Protein AF-A0A2M9JVH2-F1 (afdb_monomer_lite)

Foldseek 3Di:
DDDDPPPPPVDPPPVDDFDPQLVVQVVVCVVCVVVVNLPRQGDADDDPSVSSSVVSNVVSVVSVVVVVVVVVVVVVVCVVVVVVPPPDPDDPDPPDD

Sequence (97 aa):
MGHHEREQCYTCSGSGRIEATELRALLAAMTSARDGDFTQAPETGEGLAAELGAMFDQITDRSRHCNAELTRVRREIARHEGVRRADGPPVRRRTRN

Structure (mmCIF, N/CA/C/O backbone):
data_AF-A0A2M9JVH2-F1
#
_entry.id   AF-A0A2M9JVH2-F1
#
loop_
_atom_site.group_PDB
_atom_site.id
_atom_site.type_symbol
_atom_site.label_atom_id
_atom_site.label_alt_id
_atom_site.label_comp_id
_atom_site.label_asym_id
_atom_site.label_entity_id
_atom_site.label_seq_id
_atom_site.pdbx_PDB_ins_code
_atom_site.Cartn_x
_atom_site.Cartn_y
_atom_site.Cartn_z
_atom_site.occupancy
_atom_site.B_iso_or_equiv
_atom_site.auth_seq_id
_atom_site.auth_comp_id
_atom_site.auth_asym_id
_atom_site.auth_atom_id
_atom_site.pdbx_PDB_model_num
ATOM 1 N N . MET A 1 1 ? 32.415 8.767 22.810 1.00 44.19 1 MET A N 1
ATOM 2 C CA . MET A 1 1 ? 31.698 8.834 21.521 1.00 44.19 1 MET A CA 1
ATOM 3 C C . MET A 1 1 ? 30.401 8.069 21.699 1.00 44.19 1 MET A C 1
ATOM 5 O O . MET A 1 1 ? 30.367 6.868 21.481 1.00 44.19 1 MET A O 1
ATOM 9 N N . GLY A 1 2 ? 29.410 8.750 22.272 1.00 50.44 2 GLY A N 1
ATOM 10 C CA . GLY A 1 2 ? 28.058 8.230 22.461 1.00 50.44 2 GLY A CA 1
ATOM 11 C C . GLY A 1 2 ? 27.156 8.642 21.301 1.00 50.44 2 GLY A C 1
ATOM 12 O O . GLY A 1 2 ? 27.584 9.399 20.432 1.00 50.44 2 GLY A O 1
ATOM 13 N N . HIS A 1 3 ? 25.911 8.173 21.359 1.00 47.28 3 HIS A N 1
ATOM 14 C CA . HIS A 1 3 ? 24.815 8.361 20.404 1.00 47.28 3 HIS A CA 1
ATOM 15 C C . HIS A 1 3 ? 24.814 7.373 19.238 1.00 47.28 3 HIS A C 1
ATOM 17 O O . HIS A 1 3 ? 25.252 7.703 18.142 1.00 47.28 3 HIS A O 1
ATOM 23 N N . HIS A 1 4 ? 24.245 6.187 19.468 1.00 42.12 4 HIS A N 1
ATOM 24 C CA . HIS A 1 4 ? 23.238 5.605 18.569 1.00 42.12 4 HIS A CA 1
ATOM 25 C C . HIS A 1 4 ? 22.429 4.517 19.307 1.00 42.12 4 HIS A C 1
ATOM 27 O O . HIS A 1 4 ? 22.229 3.410 18.815 1.00 42.12 4 HIS A O 1
ATOM 33 N N . GLU A 1 5 ? 21.940 4.845 20.507 1.00 45.56 5 GLU A N 1
ATOM 34 C CA . GLU A 1 5 ? 20.774 4.172 21.084 1.00 45.56 5 GLU A CA 1
ATOM 35 C C . GLU A 1 5 ? 19.570 4.500 20.196 1.00 45.56 5 GLU A C 1
ATOM 37 O O . GLU A 1 5 ? 18.965 5.564 20.298 1.00 45.56 5 GLU A O 1
ATOM 42 N N . ARG A 1 6 ? 19.256 3.605 19.257 1.00 50.94 6 ARG A N 1
ATOM 43 C CA . ARG A 1 6 ? 17.922 3.544 18.660 1.00 50.94 6 ARG A CA 1
ATOM 44 C C . ARG A 1 6 ? 17.145 2.457 19.377 1.00 50.94 6 ARG A C 1
ATOM 46 O O . ARG A 1 6 ? 16.929 1.378 18.832 1.00 50.94 6 ARG A O 1
ATOM 53 N N . GLU A 1 7 ? 16.713 2.761 20.591 1.00 45.19 7 GLU A N 1
ATOM 54 C CA . GLU A 1 7 ? 15.523 2.123 21.137 1.00 45.19 7 GLU A CA 1
ATOM 55 C C . GLU A 1 7 ? 14.335 2.600 20.297 1.00 45.19 7 GLU A C 1
ATOM 57 O O . GLU A 1 7 ? 13.724 3.637 20.543 1.00 45.19 7 GLU A O 1
ATOM 62 N N . GLN A 1 8 ? 14.041 1.863 19.228 1.00 48.19 8 GLN A N 1
ATOM 63 C CA . GLN A 1 8 ? 12.753 1.964 18.558 1.00 48.19 8 GLN A CA 1
ATOM 64 C C . GLN A 1 8 ? 11.735 1.297 19.474 1.00 48.19 8 GLN A C 1
ATOM 66 O O . GLN A 1 8 ? 11.473 0.099 19.385 1.00 48.19 8 GLN A O 1
ATOM 71 N N . CYS A 1 9 ? 11.199 2.087 20.398 1.00 35.69 9 CYS A N 1
ATOM 72 C CA . CYS A 1 9 ? 10.020 1.726 21.161 1.00 35.69 9 CYS A CA 1
ATOM 73 C C . CYS A 1 9 ? 8.836 1.706 20.179 1.00 35.69 9 CYS A C 1
ATOM 75 O O . CYS A 1 9 ? 8.182 2.722 19.968 1.00 35.69 9 CYS A O 1
ATOM 77 N N . TYR A 1 10 ? 8.625 0.575 19.493 1.00 55.03 10 TYR A N 1
ATOM 78 C CA . TYR A 1 10 ? 7.576 0.447 18.470 1.00 55.03 10 TYR A CA 1
ATOM 79 C C . TYR A 1 10 ? 6.173 0.275 19.070 1.00 55.03 10 TYR A C 1
ATOM 81 O O . TYR A 1 10 ? 5.194 0.270 18.341 1.00 55.03 10 TYR A O 1
ATOM 89 N N . THR A 1 11 ? 6.039 0.163 20.392 1.00 54.97 11 THR A N 1
ATOM 90 C CA . THR A 1 11 ? 4.729 -0.015 21.026 1.00 54.97 11 THR A CA 1
ATOM 91 C C . THR A 1 11 ? 4.562 0.945 22.187 1.00 54.97 11 THR A C 1
ATOM 93 O O . THR A 1 11 ? 4.650 0.575 23.360 1.00 54.97 11 THR A O 1
ATOM 96 N N . CYS A 1 12 ? 4.258 2.194 21.850 1.00 48.41 12 CYS A N 1
ATOM 97 C CA . CYS A 1 12 ? 3.416 3.027 22.693 1.00 48.41 12 CYS A CA 1
ATOM 98 C C . CYS A 1 12 ? 2.033 2.354 22.720 1.00 48.41 12 CYS A C 1
ATOM 100 O O . CYS A 1 12 ? 1.169 2.632 21.895 1.00 48.41 12 CYS A O 1
ATOM 102 N N . SER A 1 13 ? 1.849 1.382 23.619 1.00 59.75 13 SER A N 1
ATOM 103 C CA . SER A 1 13 ? 0.593 0.648 23.786 1.00 59.75 13 SER A CA 1
ATOM 104 C C . SER A 1 13 ? -0.466 1.566 24.403 1.00 59.75 13 SER A C 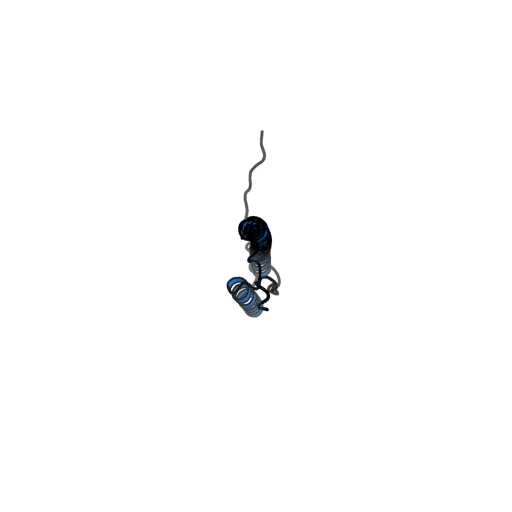1
ATOM 106 O O . SER A 1 13 ? -0.860 1.400 25.558 1.00 59.75 13 SER A O 1
ATOM 108 N N . GLY A 1 14 ? -0.934 2.546 23.631 1.00 55.12 14 GLY A N 1
ATOM 109 C CA . GLY A 1 14 ? -2.221 3.173 23.861 1.00 55.12 14 GLY A CA 1
ATOM 110 C C . GLY A 1 14 ? -3.266 2.078 23.719 1.00 55.12 14 GLY A C 1
ATOM 111 O O . GLY A 1 14 ? -3.358 1.440 22.672 1.00 55.12 14 GLY A O 1
ATOM 112 N N . SER A 1 15 ? -4.026 1.813 24.779 1.00 62.06 15 SER A N 1
ATOM 113 C CA . SER A 1 15 ? -5.184 0.920 24.749 1.00 62.06 15 SER A CA 1
ATOM 114 C C . SER A 1 15 ? -6.298 1.565 23.909 1.00 62.06 15 SER A C 1
ATOM 116 O O . SER A 1 15 ? -7.330 1.981 24.430 1.00 62.06 15 SER A O 1
ATOM 118 N N . GLY A 1 16 ? -6.045 1.747 22.616 1.00 64.19 16 GLY A N 1
ATOM 119 C CA . GLY A 1 16 ? -6.963 2.312 21.647 1.00 64.19 16 GLY A CA 1
ATOM 120 C C . GLY A 1 16 ? -7.775 1.180 21.053 1.00 64.19 16 GLY A C 1
ATOM 121 O O . GLY A 1 16 ? -7.227 0.270 20.433 1.00 64.19 16 GLY A O 1
ATOM 122 N N . ARG A 1 17 ? -9.086 1.201 21.280 1.00 74.94 17 ARG A N 1
ATOM 123 C CA . ARG A 1 17 ? -10.005 0.335 20.545 1.00 74.94 17 ARG A CA 1
ATOM 124 C C . ARG A 1 17 ? -9.786 0.603 19.059 1.00 74.94 17 ARG A C 1
ATOM 126 O O . ARG A 1 17 ? -9.909 1.744 18.637 1.00 74.94 17 ARG A O 1
ATOM 133 N N . ILE A 1 18 ? -9.435 -0.431 18.302 1.00 85.19 18 ILE A N 1
ATOM 134 C CA . ILE A 1 18 ? -9.355 -0.323 16.849 1.00 85.19 18 ILE A CA 1
ATOM 135 C C . ILE A 1 18 ? -10.768 -0.500 16.316 1.00 85.19 18 ILE A C 1
ATOM 137 O O . ILE A 1 18 ? -11.407 -1.527 16.577 1.00 85.19 18 ILE A O 1
ATOM 141 N N . GLU A 1 19 ? -11.256 0.485 15.575 1.00 89.56 19 GLU A N 1
ATOM 142 C CA . GLU A 1 19 ? -12.599 0.412 15.024 1.00 89.56 19 GLU A CA 1
ATOM 143 C C . GLU A 1 19 ? -12.606 -0.479 13.776 1.00 89.56 19 GLU A C 1
ATOM 145 O O . GLU A 1 19 ? -11.715 -0.447 12.923 1.00 89.56 19 GLU A O 1
ATOM 150 N N . ALA A 1 20 ? -13.640 -1.314 13.644 1.00 92.62 20 ALA A N 1
ATOM 151 C CA . ALA A 1 20 ? -13.726 -2.266 12.536 1.00 92.62 20 ALA A CA 1
ATOM 152 C C . ALA A 1 20 ? -13.746 -1.570 11.161 1.00 92.62 20 ALA A C 1
ATOM 154 O O . ALA A 1 20 ? -13.356 -2.168 10.158 1.00 92.62 20 ALA A O 1
ATOM 155 N N . THR A 1 21 ? -14.206 -0.320 11.105 1.00 94.56 21 THR A N 1
ATOM 156 C CA . THR A 1 21 ? -14.166 0.541 9.919 1.00 94.56 21 THR A CA 1
ATOM 157 C C . THR A 1 21 ? -12.740 0.884 9.493 1.00 94.56 21 THR A C 1
ATOM 159 O O . THR A 1 21 ? -12.442 0.775 8.307 1.00 94.56 21 THR A O 1
ATOM 162 N N . GLU A 1 22 ? -11.843 1.188 10.432 1.00 92.94 22 GLU A N 1
ATOM 163 C CA . GLU A 1 22 ? -10.433 1.508 10.151 1.00 92.94 22 GLU A CA 1
ATOM 164 C C . GLU A 1 22 ? -9.701 0.289 9.580 1.00 92.94 22 GLU A C 1
ATOM 166 O O . GLU A 1 22 ? -8.994 0.379 8.577 1.00 92.94 22 GLU A O 1
ATOM 171 N N . LEU A 1 23 ? -9.941 -0.894 10.156 1.00 93.50 23 LEU A N 1
ATOM 172 C CA . LEU A 1 23 ? -9.369 -2.144 9.644 1.00 93.50 23 LEU A CA 1
ATOM 173 C C . LEU A 1 23 ? -9.895 -2.498 8.252 1.00 93.50 23 LEU A C 1
ATOM 175 O O . LEU A 1 23 ? -9.150 -3.022 7.425 1.00 93.50 23 LEU A O 1
ATOM 179 N N . ARG A 1 24 ? -11.172 -2.214 7.967 1.00 95.56 24 ARG A N 1
ATOM 180 C CA . ARG A 1 24 ? -11.742 -2.411 6.626 1.00 95.56 24 ARG A CA 1
ATOM 181 C C . ARG A 1 24 ? -11.137 -1.443 5.612 1.00 95.56 24 ARG A C 1
ATOM 183 O O . ARG A 1 24 ? -10.836 -1.878 4.503 1.00 95.56 24 ARG A O 1
ATOM 190 N N . ALA A 1 25 ? -10.928 -0.181 5.988 1.00 94.81 25 ALA A N 1
ATOM 191 C CA . ALA A 1 25 ? -10.253 0.800 5.142 1.00 94.81 25 ALA A CA 1
ATOM 192 C C . ALA A 1 25 ? -8.807 0.370 4.841 1.00 94.81 25 ALA A C 1
ATOM 194 O O . ALA A 1 25 ? -8.403 0.330 3.678 1.00 94.81 25 ALA A O 1
ATOM 195 N N . LEU A 1 26 ? -8.065 -0.070 5.864 1.00 95.44 26 LEU A N 1
ATOM 196 C CA . LEU A 1 26 ? -6.720 -0.626 5.701 1.00 95.44 26 LEU A CA 1
ATOM 197 C C . LEU A 1 26 ? -6.705 -1.863 4.800 1.00 95.44 26 LEU A C 1
ATOM 199 O O . LEU A 1 26 ? -5.863 -1.966 3.911 1.00 95.44 26 LEU A O 1
ATOM 203 N N . LEU A 1 27 ? -7.660 -2.781 4.958 1.00 96.69 27 LEU A N 1
ATOM 204 C CA . LEU A 1 27 ? -7.766 -3.956 4.094 1.00 96.69 27 LEU A CA 1
ATOM 205 C C . LEU A 1 27 ? -8.029 -3.583 2.627 1.00 96.69 27 LEU A C 1
ATOM 207 O O . LEU A 1 27 ? -7.437 -4.189 1.731 1.00 96.69 27 LEU A O 1
ATOM 211 N N . ALA A 1 28 ? -8.886 -2.595 2.366 1.00 96.75 28 ALA A N 1
ATOM 212 C CA . ALA A 1 28 ? -9.156 -2.114 1.012 1.00 96.75 28 ALA A CA 1
ATOM 213 C C . ALA A 1 28 ? -7.905 -1.485 0.372 1.00 96.75 28 ALA A C 1
ATOM 215 O O . ALA A 1 28 ? -7.565 -1.808 -0.771 1.00 96.75 28 ALA A O 1
ATOM 216 N N . ALA A 1 29 ? -7.170 -0.665 1.130 1.00 97.06 29 ALA A N 1
ATOM 217 C CA . ALA A 1 29 ? -5.913 -0.077 0.675 1.00 97.06 29 ALA A CA 1
ATOM 218 C C . ALA A 1 29 ? -4.845 -1.153 0.405 1.00 97.06 29 ALA A C 1
ATOM 220 O O . ALA A 1 29 ? -4.228 -1.156 -0.659 1.00 97.06 29 ALA A O 1
ATOM 221 N N . MET A 1 30 ? -4.690 -2.139 1.298 1.00 97.00 30 MET A N 1
ATOM 222 C CA . MET A 1 30 ? -3.767 -3.267 1.102 1.00 97.00 30 MET A CA 1
ATOM 223 C C . MET A 1 30 ? -4.133 -4.135 -0.106 1.00 97.00 30 MET A C 1
ATOM 225 O O . MET A 1 30 ? -3.248 -4.609 -0.816 1.00 97.00 30 MET A O 1
ATOM 229 N N . THR A 1 31 ? -5.427 -4.334 -0.358 1.00 97.69 31 THR A N 1
ATOM 230 C CA . THR A 1 31 ? -5.916 -5.065 -1.536 1.00 97.69 31 THR A CA 1
ATOM 231 C C . THR A 1 31 ? -5.540 -4.32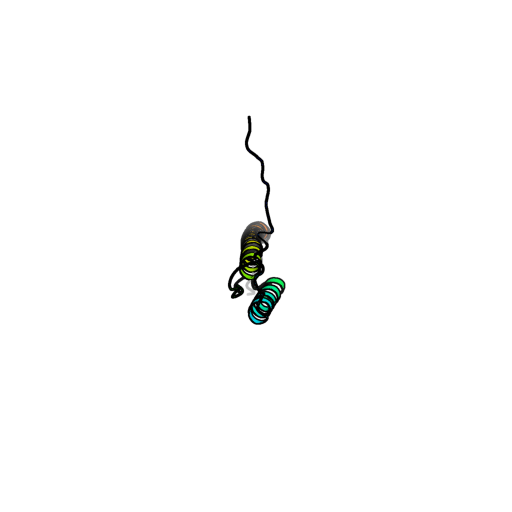3 -2.818 1.00 97.69 31 THR A C 1
ATOM 233 O O . THR A 1 31 ? -4.984 -4.930 -3.727 1.00 97.69 31 THR A O 1
ATOM 236 N N . SER A 1 32 ? -5.752 -3.006 -2.850 1.00 97.06 32 SER A N 1
ATOM 237 C CA . SER A 1 32 ? -5.392 -2.157 -3.994 1.00 97.06 32 SER A CA 1
ATOM 238 C C . SER A 1 32 ? -3.879 -2.155 -4.237 1.00 97.06 32 SER A C 1
ATOM 240 O O . SER A 1 32 ? -3.431 -2.409 -5.354 1.00 97.06 32 SER A O 1
ATOM 242 N N . ALA A 1 33 ? -3.081 -1.984 -3.176 1.00 95.94 33 ALA A N 1
ATOM 243 C CA . ALA A 1 33 ? -1.621 -1.996 -3.259 1.00 95.94 33 ALA A CA 1
ATOM 244 C C . ALA A 1 33 ? -1.067 -3.349 -3.732 1.00 95.94 33 ALA A C 1
ATOM 246 O O . ALA A 1 33 ? -0.126 -3.384 -4.526 1.00 95.94 33 ALA A O 1
ATOM 247 N N . ARG A 1 34 ? -1.663 -4.470 -3.300 1.00 94.81 34 ARG A N 1
ATOM 248 C CA . ARG A 1 34 ? -1.329 -5.810 -3.814 1.00 94.81 34 ARG A CA 1
ATOM 249 C C . ARG A 1 34 ? -1.571 -5.906 -5.319 1.00 94.81 34 ARG A C 1
ATOM 251 O O . ARG A 1 34 ? -0.761 -6.499 -6.026 1.00 94.81 34 ARG A O 1
ATOM 258 N N . ASP A 1 35 ? -2.661 -5.317 -5.792 1.00 96.12 35 ASP A N 1
ATOM 259 C CA . ASP A 1 35 ? -3.040 -5.325 -7.204 1.00 96.12 35 ASP A CA 1
ATOM 260 C C . ASP A 1 35 ? -2.249 -4.275 -8.023 1.00 96.12 35 ASP A C 1
ATOM 262 O O . ASP A 1 35 ? -2.423 -4.153 -9.236 1.00 96.12 35 ASP A O 1
ATOM 266 N N . GLY A 1 36 ? -1.317 -3.559 -7.380 1.00 94.31 36 GLY A N 1
ATOM 267 C CA . GLY A 1 36 ? -0.419 -2.585 -7.999 1.00 94.31 36 GLY A CA 1
ATOM 268 C C . GLY A 1 36 ? -0.971 -1.160 -8.048 1.00 94.31 36 GLY A C 1
ATOM 269 O O . GLY A 1 36 ? -0.291 -0.268 -8.562 1.00 94.31 36 GLY A O 1
ATOM 270 N N . ASP A 1 37 ? -2.168 -0.927 -7.507 1.00 94.44 37 ASP A N 1
ATOM 271 C CA . ASP A 1 37 ? -2.703 0.414 -7.307 1.00 94.44 37 ASP A CA 1
ATOM 272 C C . ASP A 1 37 ? -2.267 0.961 -5.949 1.00 94.44 37 ASP A C 1
ATOM 274 O O . ASP A 1 37 ? -2.854 0.710 -4.897 1.00 94.44 37 ASP A O 1
ATOM 278 N N . PHE A 1 38 ? -1.209 1.755 -6.001 1.00 95.00 38 PHE A N 1
ATOM 279 C CA . PHE A 1 38 ? -0.636 2.405 -4.838 1.00 95.00 38 PHE A CA 1
ATOM 280 C C . PHE A 1 38 ? -1.277 3.756 -4.542 1.00 95.00 38 PHE A C 1
ATOM 282 O O . PHE A 1 38 ? -0.726 4.464 -3.718 1.00 95.00 38 PHE A O 1
ATOM 289 N N . THR A 1 39 ? -2.339 4.194 -5.225 1.00 92.06 39 THR A N 1
ATOM 290 C CA . THR A 1 39 ? -2.912 5.544 -5.034 1.00 92.06 39 THR A CA 1
ATOM 291 C C . THR A 1 39 ? -3.834 5.649 -3.821 1.00 92.06 39 THR A C 1
ATOM 293 O O . THR A 1 39 ? -4.021 6.744 -3.295 1.00 92.06 39 THR A O 1
ATOM 296 N N . GLN A 1 40 ? -4.362 4.516 -3.357 1.00 89.81 40 GLN A N 1
ATOM 297 C CA . GLN A 1 40 ? -5.238 4.427 -2.192 1.00 89.81 40 GLN A CA 1
ATOM 298 C C . GLN A 1 40 ? -4.455 4.593 -0.885 1.00 89.81 40 GLN A C 1
ATOM 300 O O . GLN A 1 40 ? -3.410 3.969 -0.702 1.00 89.81 40 GLN A O 1
ATOM 305 N N . ALA A 1 41 ? -5.004 5.388 0.032 1.00 88.69 41 ALA A N 1
ATOM 306 C CA . ALA A 1 41 ? -4.542 5.507 1.410 1.00 88.69 41 ALA A CA 1
ATOM 307 C C . ALA A 1 41 ? -5.704 5.149 2.350 1.00 88.69 41 ALA A C 1
ATOM 309 O O . ALA A 1 41 ? -6.842 5.546 2.080 1.00 88.69 41 ALA A O 1
ATOM 310 N N . PRO A 1 42 ? -5.463 4.373 3.415 1.00 90.88 42 PRO A N 1
ATOM 311 C CA . PRO A 1 42 ? -6.511 4.007 4.348 1.00 90.88 42 PRO A CA 1
ATOM 312 C C . PRO A 1 42 ? -6.874 5.188 5.246 1.00 90.88 42 PRO A C 1
ATOM 314 O O . PRO A 1 42 ? -6.004 5.853 5.801 1.00 90.88 42 PRO A O 1
ATOM 317 N N . GLU A 1 43 ? -8.169 5.421 5.439 1.00 88.50 43 GLU A N 1
ATOM 318 C CA . GLU A 1 43 ? -8.636 6.330 6.484 1.00 88.50 43 GLU A CA 1
ATOM 319 C C . GLU A 1 43 ? -8.485 5.634 7.842 1.00 88.50 43 GLU A C 1
ATOM 321 O O . G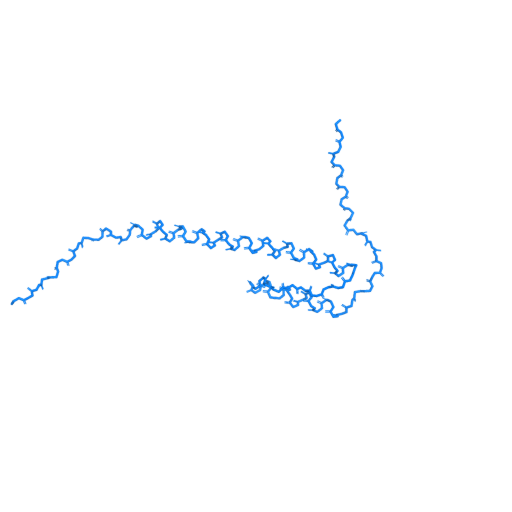LU A 1 43 ? -9.260 4.745 8.201 1.00 88.50 43 GLU A O 1
ATOM 326 N N . THR A 1 44 ? -7.440 6.004 8.578 1.00 85.19 44 THR A N 1
ATOM 327 C CA . THR A 1 44 ? -7.153 5.503 9.927 1.00 85.19 44 THR A CA 1
ATOM 328 C C . THR A 1 44 ? -7.347 6.621 10.946 1.00 85.19 44 THR A C 1
ATOM 330 O O . THR A 1 44 ? -6.918 7.744 10.685 1.00 85.19 44 THR A O 1
ATOM 333 N N . GLY A 1 45 ? -7.980 6.329 12.087 1.00 82.19 45 GLY A N 1
ATOM 334 C CA . GLY A 1 45 ? -8.170 7.277 13.184 1.00 82.19 45 GLY A CA 1
ATOM 335 C C . GLY A 1 45 ? -6.903 7.466 14.012 1.00 82.19 45 GLY A C 1
ATOM 336 O O . GLY A 1 45 ? -5.878 7.875 13.486 1.00 82.19 45 GLY A O 1
ATOM 337 N N . GLU A 1 46 ? -6.959 7.200 15.314 1.00 84.19 46 GLU A N 1
ATOM 338 C CA . GLU A 1 46 ? -5.839 7.423 16.239 1.00 84.19 46 GLU A CA 1
ATOM 339 C C . GLU A 1 46 ? -5.217 6.106 16.739 1.00 84.19 46 GLU A C 1
ATOM 341 O O . GLU A 1 46 ? -5.715 5.005 16.498 1.00 84.19 46 GLU A O 1
ATOM 346 N N . GLY A 1 47 ? -4.100 6.213 17.463 1.00 86.75 47 GLY A N 1
ATOM 347 C CA . GLY A 1 47 ? -3.438 5.074 18.098 1.00 86.75 47 GLY A CA 1
ATOM 348 C C . GLY A 1 47 ? -2.886 4.063 17.092 1.00 86.75 47 GLY A C 1
ATOM 349 O O . GLY A 1 47 ? -2.332 4.431 16.058 1.00 86.75 47 GLY A O 1
ATOM 350 N N . LEU A 1 48 ? -3.047 2.770 17.385 1.00 88.50 48 LEU A N 1
ATOM 351 C CA . LEU A 1 48 ? -2.452 1.702 16.578 1.00 88.50 48 LEU A CA 1
ATOM 352 C C . LEU A 1 48 ? -2.956 1.697 15.123 1.00 88.50 48 LEU A C 1
ATOM 354 O O . LEU A 1 48 ? -2.209 1.322 14.223 1.00 88.50 48 LEU A O 1
ATOM 358 N N . ALA A 1 49 ? -4.191 2.144 14.865 1.00 88.44 49 ALA A N 1
ATOM 359 C CA . ALA A 1 49 ? -4.699 2.276 13.501 1.00 88.44 49 ALA A CA 1
ATOM 360 C C . ALA A 1 49 ? -3.899 3.317 12.700 1.00 88.44 49 ALA A C 1
ATOM 362 O O . ALA A 1 49 ? -3.487 3.021 11.579 1.00 88.44 49 ALA A O 1
ATOM 363 N N . ALA A 1 50 ? -3.619 4.488 13.286 1.00 89.12 50 ALA A N 1
ATOM 364 C CA . ALA A 1 50 ? -2.767 5.512 12.672 1.00 89.12 50 ALA A CA 1
ATOM 365 C C . ALA A 1 50 ? -1.344 5.009 12.429 1.00 89.12 50 ALA A C 1
ATOM 367 O O . ALA A 1 50 ? -0.775 5.256 11.369 1.00 89.12 50 ALA A O 1
ATOM 368 N N . GLU A 1 51 ? -0.766 4.289 13.394 1.00 90.25 51 GLU A N 1
ATOM 369 C CA . GLU A 1 51 ? 0.582 3.728 13.257 1.00 90.25 51 GLU A CA 1
ATOM 370 C C . GLU A 1 51 ? 0.657 2.719 12.102 1.00 90.25 51 GLU A C 1
ATOM 372 O O . GLU A 1 51 ? 1.585 2.763 11.289 1.00 90.25 51 GLU A O 1
ATOM 377 N N . LEU A 1 52 ? -0.351 1.849 11.978 1.00 91.38 52 LEU A N 1
ATOM 378 C CA . LEU A 1 52 ? -0.466 0.914 10.858 1.00 91.38 52 LEU A CA 1
ATOM 379 C C . LEU A 1 52 ? -0.659 1.643 9.521 1.00 91.38 52 LEU A C 1
ATOM 381 O O . LEU A 1 52 ? -0.008 1.277 8.542 1.00 91.38 52 LEU A O 1
ATOM 385 N N . GLY A 1 53 ? -1.505 2.677 9.482 1.00 93.00 53 GLY A N 1
ATOM 386 C CA . 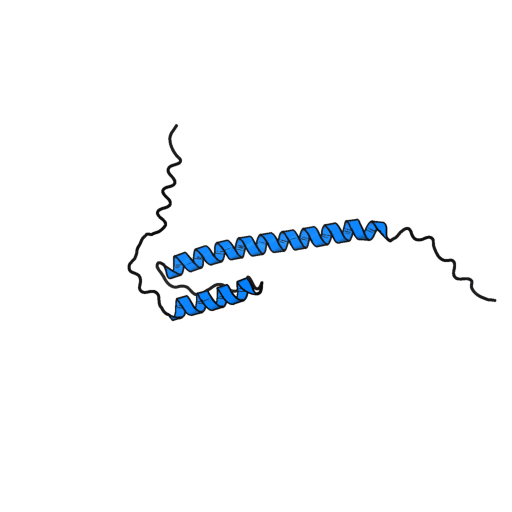GLY A 1 53 ? -1.699 3.525 8.302 1.00 93.00 53 GLY A CA 1
ATOM 387 C C . GLY A 1 53 ? -0.399 4.197 7.858 1.00 93.00 53 GLY A C 1
ATOM 388 O O . GLY A 1 53 ? 0.006 4.072 6.705 1.00 93.00 53 GLY A O 1
ATOM 389 N N . ALA A 1 54 ? 0.336 4.799 8.793 1.00 92.81 54 ALA A N 1
ATOM 390 C CA . ALA A 1 54 ? 1.612 5.451 8.514 1.00 92.81 54 ALA A CA 1
ATOM 391 C C . ALA A 1 54 ? 2.682 4.470 8.001 1.00 92.81 54 ALA A C 1
ATOM 393 O O . ALA A 1 54 ? 3.464 4.806 7.107 1.00 92.81 54 ALA A O 1
ATOM 394 N N . MET A 1 55 ? 2.737 3.250 8.543 1.00 95.56 55 MET A N 1
ATOM 395 C CA . MET A 1 55 ? 3.635 2.205 8.037 1.00 95.56 55 MET A CA 1
ATOM 396 C C . MET A 1 55 ? 3.227 1.725 6.641 1.00 95.56 55 MET A C 1
ATOM 398 O O . MET A 1 55 ? 4.089 1.505 5.787 1.00 95.56 55 MET A O 1
ATOM 402 N N . PHE A 1 56 ? 1.925 1.588 6.384 1.00 95.19 56 PHE A N 1
ATOM 403 C CA . PHE A 1 56 ? 1.409 1.260 5.059 1.00 95.19 56 PHE A CA 1
ATOM 404 C C . PHE A 1 56 ? 1.783 2.330 4.023 1.00 95.19 56 PHE A C 1
ATOM 406 O O . PHE A 1 56 ? 2.259 1.989 2.936 1.00 95.19 56 PHE A O 1
ATOM 413 N N . ASP A 1 57 ? 1.655 3.611 4.367 1.00 93.69 57 ASP A N 1
ATOM 414 C CA . ASP A 1 57 ? 2.026 4.716 3.482 1.00 93.69 57 ASP A CA 1
ATOM 415 C C . ASP A 1 57 ? 3.520 4.691 3.138 1.00 93.69 57 ASP A C 1
ATOM 417 O O . ASP A 1 57 ? 3.887 4.839 1.972 1.00 93.69 57 ASP A O 1
ATOM 421 N N . GLN A 1 58 ? 4.393 4.401 4.110 1.00 95.12 58 GLN A N 1
ATOM 422 C CA . GLN A 1 58 ? 5.835 4.250 3.865 1.00 95.12 58 GLN A CA 1
ATOM 423 C C . GLN A 1 58 ? 6.150 3.111 2.882 1.00 95.12 58 GLN A C 1
ATOM 425 O O . GLN A 1 58 ? 6.996 3.258 1.992 1.00 95.12 58 GLN A O 1
ATOM 430 N N . ILE A 1 59 ? 5.473 1.965 3.015 1.00 95.94 59 ILE A N 1
ATOM 431 C CA . ILE A 1 59 ? 5.634 0.828 2.093 1.00 95.94 59 ILE A CA 1
ATOM 432 C C . ILE A 1 59 ? 5.150 1.207 0.689 1.00 95.94 59 ILE A C 1
ATOM 434 O O . ILE A 1 59 ? 5.807 0.897 -0.314 1.00 95.94 59 ILE A O 1
ATOM 438 N N . THR A 1 60 ? 4.014 1.892 0.617 1.00 97.00 60 THR A N 1
ATOM 439 C CA . THR A 1 60 ? 3.394 2.347 -0.628 1.00 97.00 60 THR A CA 1
ATOM 440 C C . THR A 1 60 ? 4.292 3.347 -1.348 1.00 97.00 60 THR A C 1
ATOM 442 O O . THR A 1 60 ? 4.534 3.201 -2.547 1.00 97.00 60 THR A O 1
ATOM 445 N N . ASP A 1 61 ? 4.875 4.304 -0.630 1.00 95.75 61 ASP A N 1
ATOM 446 C CA . ASP A 1 61 ? 5.775 5.304 -1.203 1.00 95.75 61 ASP A CA 1
ATOM 447 C C . ASP A 1 61 ? 7.052 4.665 -1.771 1.00 95.75 61 ASP A C 1
ATOM 449 O O . ASP A 1 61 ? 7.453 4.927 -2.911 1.00 95.75 61 ASP A O 1
ATOM 453 N N . ARG A 1 62 ? 7.628 3.694 -1.048 1.00 95.62 62 ARG A N 1
ATOM 454 C CA . ARG A 1 62 ? 8.770 2.912 -1.546 1.00 95.62 62 ARG A CA 1
ATOM 455 C C . ARG A 1 62 ? 8.421 2.107 -2.798 1.00 95.62 62 ARG A C 1
ATOM 457 O O . ARG A 1 62 ? 9.230 2.022 -3.726 1.00 95.62 62 ARG A O 1
ATOM 464 N N . SER A 1 63 ? 7.226 1.528 -2.834 1.00 95.94 63 SER A N 1
ATOM 465 C CA . SER A 1 63 ? 6.731 0.772 -3.987 1.00 95.94 63 SER A CA 1
ATOM 466 C C . SER A 1 63 ? 6.529 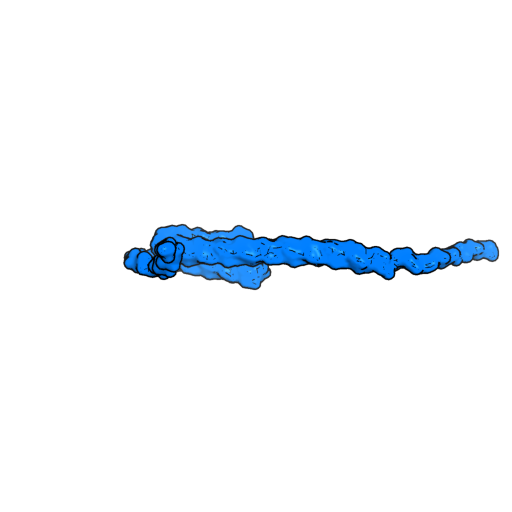1.678 -5.205 1.00 95.94 63 SER A C 1
ATOM 468 O O . SER A 1 63 ? 6.973 1.340 -6.305 1.00 95.94 63 SER A O 1
ATOM 470 N N . ARG A 1 64 ? 5.948 2.872 -5.018 1.00 95.50 64 ARG A N 1
ATOM 471 C CA . ARG A 1 64 ? 5.808 3.895 -6.070 1.00 95.50 64 ARG A CA 1
ATOM 472 C C . ARG A 1 64 ? 7.168 4.329 -6.616 1.00 95.50 64 ARG A C 1
ATOM 474 O O . ARG A 1 64 ? 7.341 4.366 -7.834 1.00 95.50 64 ARG A O 1
ATOM 481 N N . HIS A 1 65 ? 8.141 4.593 -5.742 1.00 95.62 65 HIS A N 1
ATOM 482 C CA . HIS A 1 65 ? 9.496 4.958 -6.156 1.00 95.62 65 HIS A CA 1
ATOM 483 C C . HIS A 1 65 ? 10.154 3.853 -6.997 1.00 95.62 65 HIS A C 1
ATOM 485 O O . HIS A 1 65 ? 10.635 4.118 -8.098 1.00 95.62 65 HIS A O 1
ATOM 491 N N . CYS A 1 66 ? 10.096 2.597 -6.543 1.00 95.44 66 CYS A N 1
ATOM 492 C CA . CYS A 1 66 ? 10.622 1.456 -7.297 1.00 95.44 66 CYS A CA 1
ATOM 493 C C . CYS A 1 66 ? 9.974 1.334 -8.690 1.00 95.44 66 CYS A C 1
ATOM 495 O O . CYS A 1 66 ? 10.671 1.200 -9.697 1.00 95.44 66 CYS A O 1
ATOM 497 N N . ASN A 1 67 ? 8.646 1.454 -8.777 1.00 94.75 67 ASN A N 1
ATOM 498 C CA . ASN A 1 67 ? 7.924 1.398 -10.052 1.00 94.75 67 ASN A CA 1
ATOM 499 C C . ASN A 1 67 ? 8.284 2.552 -11.003 1.00 94.75 67 ASN A C 1
ATOM 501 O O . ASN A 1 67 ? 8.362 2.355 -12.224 1.00 94.75 67 ASN A O 1
ATOM 505 N N . ALA A 1 68 ? 8.540 3.746 -10.466 1.00 95.25 68 ALA A N 1
ATOM 506 C CA . ALA A 1 68 ? 9.031 4.872 -11.252 1.00 95.25 68 ALA A CA 1
ATOM 507 C C . ALA A 1 68 ? 10.417 4.566 -11.840 1.00 95.25 68 ALA A C 1
ATOM 509 O O . ALA A 1 68 ? 10.627 4.753 -13.042 1.00 95.25 68 ALA A O 1
ATOM 510 N N . GLU A 1 69 ? 11.328 4.011 -11.040 1.00 97.75 69 GLU A N 1
ATOM 511 C CA . GLU A 1 69 ? 12.656 3.616 -11.512 1.00 97.75 69 GLU A CA 1
ATOM 512 C C . GLU A 1 69 ? 12.595 2.498 -12.559 1.00 97.75 69 GLU A C 1
ATOM 514 O O . GLU A 1 69 ? 13.228 2.612 -13.608 1.00 97.75 69 GLU A O 1
ATOM 519 N N . LEU A 1 70 ? 11.758 1.474 -12.371 1.00 96.56 70 LEU A N 1
ATOM 520 C CA . LEU A 1 70 ? 11.545 0.431 -13.384 1.00 96.56 70 LEU A CA 1
ATOM 521 C C . LEU A 1 70 ? 11.008 1.008 -14.701 1.00 96.56 70 LEU A C 1
ATOM 523 O O . LEU A 1 70 ? 11.443 0.613 -15.785 1.00 96.56 70 LEU A O 1
ATOM 527 N N . THR A 1 71 ? 10.107 1.989 -14.629 1.00 95.44 71 THR A N 1
ATOM 528 C CA . THR A 1 71 ? 9.604 2.694 -15.816 1.00 95.44 71 THR A CA 1
ATOM 529 C C . THR A 1 71 ? 10.715 3.472 -16.520 1.00 95.44 71 THR A C 1
ATOM 531 O O . THR A 1 71 ? 10.782 3.474 -17.754 1.00 95.44 71 THR A O 1
ATOM 534 N N . ARG A 1 72 ? 11.611 4.114 -15.762 1.00 95.44 72 ARG A N 1
ATOM 535 C CA . ARG A 1 72 ? 12.786 4.804 -16.314 1.00 95.44 72 ARG A CA 1
ATOM 536 C C . ARG A 1 72 ? 13.738 3.817 -16.986 1.00 95.44 72 ARG A C 1
ATOM 538 O O . ARG A 1 72 ? 14.090 4.034 -18.144 1.00 95.44 72 ARG A O 1
ATOM 545 N N . VAL A 1 73 ? 14.074 2.713 -16.319 1.00 96.88 73 VAL A N 1
ATOM 546 C CA . VAL A 1 73 ? 14.937 1.650 -16.860 1.00 96.88 73 VAL A CA 1
ATOM 547 C C . VAL A 1 73 ? 14.347 1.068 -18.142 1.00 96.88 73 VAL A C 1
ATOM 549 O O . VAL A 1 73 ? 15.052 0.966 -19.142 1.00 96.88 73 VAL A O 1
ATOM 552 N N . ARG A 1 74 ? 13.040 0.777 -18.175 1.00 93.75 74 ARG A N 1
ATOM 553 C CA . ARG A 1 74 ? 12.362 0.288 -19.386 1.00 93.75 74 ARG A CA 1
ATOM 554 C C . ARG A 1 74 ? 12.514 1.252 -20.563 1.00 93.75 74 ARG A C 1
ATOM 556 O O . ARG A 1 74 ? 12.717 0.813 -21.692 1.00 93.75 74 ARG A O 1
ATOM 563 N N . ARG A 1 75 ? 12.401 2.562 -20.319 1.00 93.12 75 ARG A N 1
ATOM 564 C CA . ARG A 1 75 ? 12.587 3.588 -21.360 1.00 93.12 75 ARG A CA 1
ATOM 565 C C . ARG A 1 75 ? 14.029 3.629 -21.851 1.00 93.12 75 ARG A C 1
ATOM 567 O O . ARG A 1 75 ? 14.237 3.757 -23.051 1.00 93.12 75 ARG A O 1
ATOM 574 N N . GLU A 1 76 ? 14.998 3.507 -20.952 1.00 94.44 76 GLU A N 1
ATOM 575 C CA . GLU A 1 76 ? 16.414 3.515 -21.319 1.00 94.44 76 GLU A CA 1
ATOM 576 C C . GLU A 1 76 ? 16.795 2.275 -22.134 1.00 94.44 76 GLU A C 1
ATOM 578 O O . GLU A 1 76 ? 17.386 2.395 -23.205 1.00 94.44 76 GLU A O 1
ATOM 583 N N . ILE A 1 77 ? 16.339 1.094 -21.711 1.00 91.69 77 ILE A N 1
ATOM 584 C CA . ILE A 1 77 ? 16.505 -0.149 -22.474 1.00 91.69 77 ILE A CA 1
ATOM 585 C C . ILE A 1 77 ? 15.877 -0.010 -23.866 1.00 91.69 77 ILE A C 1
ATOM 587 O O . ILE A 1 77 ? 16.542 -0.286 -24.858 1.00 91.69 77 ILE A O 1
ATOM 591 N N . ALA A 1 78 ? 14.643 0.495 -23.974 1.00 88.62 78 ALA A N 1
ATOM 592 C CA . ALA A 1 78 ? 13.986 0.684 -25.269 1.00 88.62 78 ALA A CA 1
ATOM 593 C C . ALA A 1 78 ? 14.763 1.629 -26.208 1.00 88.62 78 ALA A C 1
ATOM 595 O O . ALA A 1 78 ? 14.796 1.401 -27.419 1.00 88.62 78 ALA A O 1
ATOM 596 N N . ARG A 1 79 ? 15.419 2.667 -25.669 1.00 87.88 79 ARG A N 1
ATOM 597 C CA . ARG A 1 79 ? 16.296 3.561 -26.445 1.00 87.88 79 ARG A CA 1
ATOM 598 C C . ARG A 1 79 ? 17.549 2.836 -26.931 1.00 87.88 79 ARG A C 1
ATOM 600 O O . ARG A 1 79 ? 17.881 2.933 -28.109 1.00 87.88 79 ARG A O 1
ATOM 607 N N . HIS A 1 80 ? 18.216 2.081 -26.059 1.00 83.81 80 HIS A N 1
ATOM 608 C CA . HIS A 1 80 ? 19.433 1.347 -26.417 1.00 83.81 80 HIS A CA 1
ATOM 609 C C . HIS A 1 80 ? 19.176 0.154 -27.354 1.00 83.81 80 HIS A C 1
ATOM 611 O O . HIS A 1 80 ? 20.002 -0.132 -28.222 1.00 83.81 80 HIS A O 1
ATOM 617 N N . GLU A 1 81 ? 18.038 -0.530 -27.225 1.00 67.88 81 GLU A N 1
ATOM 618 C CA . GLU A 1 81 ? 17.636 -1.622 -28.1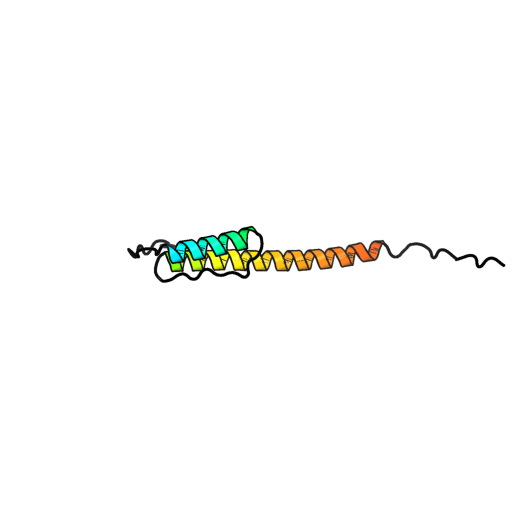20 1.00 67.88 81 GLU A CA 1
ATOM 619 C C . GLU A 1 81 ? 17.118 -1.110 -29.474 1.00 67.88 81 GLU A C 1
ATOM 621 O O . GLU A 1 81 ? 17.352 -1.747 -30.504 1.00 67.88 81 GLU A O 1
ATOM 626 N N . GLY A 1 82 ? 16.474 0.064 -29.506 1.00 61.97 82 GLY A N 1
ATOM 627 C CA . GLY A 1 82 ? 15.993 0.709 -30.733 1.00 61.97 82 GLY A CA 1
ATOM 628 C C . GLY A 1 82 ? 17.108 1.145 -31.692 1.00 61.97 82 GLY A C 1
ATOM 629 O O . GLY A 1 82 ? 16.893 1.174 -32.902 1.00 61.97 82 GLY A O 1
ATOM 630 N N . VAL A 1 83 ? 18.319 1.398 -31.183 1.00 57.59 83 VAL A N 1
ATOM 631 C CA . VAL A 1 83 ? 19.493 1.770 -31.997 1.00 57.59 83 VAL A CA 1
ATOM 632 C C . VAL A 1 83 ? 20.112 0.570 -32.734 1.00 57.59 83 VAL A C 1
ATOM 634 O O . VAL A 1 83 ? 20.837 0.765 -33.700 1.00 57.59 83 VAL A O 1
ATOM 637 N N . ARG A 1 84 ? 19.786 -0.683 -32.379 1.00 57.50 84 ARG A N 1
ATOM 638 C CA . ARG A 1 84 ? 20.357 -1.869 -33.059 1.00 57.50 84 ARG A CA 1
ATOM 639 C C . ARG A 1 84 ? 19.543 -2.402 -34.244 1.00 57.50 84 ARG A C 1
ATOM 641 O O . ARG A 1 84 ? 19.960 -3.378 -34.859 1.00 57.50 84 ARG A O 1
ATOM 648 N N . ARG A 1 85 ? 18.382 -1.817 -34.572 1.00 56.41 85 ARG A N 1
ATOM 649 C CA . ARG A 1 85 ? 17.495 -2.316 -35.651 1.00 56.41 85 ARG A CA 1
ATOM 650 C C . ARG A 1 85 ? 17.398 -1.416 -36.888 1.00 56.41 85 ARG A C 1
ATOM 652 O O . ARG A 1 85 ? 16.690 -1.779 -37.822 1.00 56.41 85 ARG A O 1
ATOM 659 N N . ALA A 1 86 ? 18.096 -0.281 -36.921 1.00 58.53 86 ALA A N 1
ATOM 660 C CA . ALA A 1 86 ? 18.007 0.669 -38.034 1.00 58.53 86 ALA A CA 1
ATOM 661 C C . ALA A 1 86 ? 19.036 0.446 -39.166 1.00 58.53 86 ALA A C 1
ATOM 663 O O . ALA A 1 86 ? 18.857 1.008 -40.241 1.00 58.53 86 ALA A O 1
ATOM 664 N N . ASP A 1 87 ? 20.038 -0.423 -38.993 1.00 62.34 87 ASP A N 1
ATOM 665 C CA . ASP A 1 87 ? 21.103 -0.652 -39.992 1.00 62.34 87 ASP A CA 1
ATOM 666 C C . ASP A 1 87 ? 20.776 -1.762 -41.016 1.00 62.34 87 ASP A C 1
ATOM 668 O O . ASP A 1 87 ? 21.650 -2.482 -41.500 1.00 62.34 87 ASP A O 1
ATOM 672 N N . GLY A 1 88 ? 19.499 -1.935 -41.362 1.00 67.44 88 GLY A N 1
ATOM 673 C CA . GLY A 1 88 ? 19.114 -2.786 -42.491 1.00 67.44 88 GLY A CA 1
ATOM 674 C C . GLY A 1 88 ? 19.367 -2.055 -43.819 1.00 67.44 88 GLY A C 1
ATOM 675 O O . GLY A 1 88 ? 18.882 -0.932 -43.970 1.00 67.44 88 GLY A O 1
ATOM 676 N N . PRO A 1 89 ? 20.086 -2.640 -44.801 1.00 66.12 89 PRO A N 1
ATOM 677 C CA . PRO A 1 89 ? 20.380 -1.952 -46.056 1.00 66.12 89 PRO A CA 1
ATOM 678 C C . PRO A 1 89 ? 19.082 -1.587 -46.799 1.00 66.12 89 PRO A C 1
ATOM 680 O O . PRO A 1 89 ? 18.139 -2.386 -46.816 1.00 66.12 89 PRO A O 1
ATOM 683 N N . PRO A 1 90 ? 19.003 -0.403 -47.441 1.00 70.69 90 PRO A N 1
ATOM 684 C CA . PRO A 1 90 ? 17.784 0.036 -48.105 1.00 70.69 90 PRO A CA 1
ATOM 685 C C . PRO A 1 90 ? 17.434 -0.917 -49.253 1.00 70.69 90 PRO A C 1
ATOM 687 O O . PRO A 1 90 ? 18.152 -1.017 -50.251 1.00 70.69 90 PRO A O 1
ATOM 690 N N . VAL A 1 91 ? 16.297 -1.606 -49.133 1.00 75.19 91 VAL A N 1
ATOM 691 C CA . VAL A 1 91 ? 15.755 -2.443 -50.208 1.00 75.19 91 VAL A CA 1
ATOM 692 C C . VAL A 1 91 ? 15.293 -1.518 -51.332 1.00 75.19 91 VAL A C 1
ATOM 694 O O . VAL A 1 91 ? 14.244 -0.877 -51.243 1.00 75.19 91 VAL A O 1
ATOM 697 N N . ARG A 1 92 ? 16.087 -1.425 -52.406 1.00 73.69 92 ARG A N 1
ATOM 698 C CA . ARG A 1 92 ? 15.701 -0.697 -53.620 1.00 73.69 92 ARG A CA 1
ATOM 699 C C . ARG A 1 92 ? 14.438 -1.333 -54.195 1.00 73.69 92 ARG A C 1
ATOM 701 O O . ARG A 1 92 ? 14.489 -2.414 -54.781 1.00 73.69 92 ARG A O 1
ATOM 708 N N . ARG A 1 93 ? 13.302 -0.643 -54.060 1.00 68.19 93 ARG A N 1
ATOM 709 C CA . ARG A 1 93 ? 12.081 -0.979 -54.797 1.00 68.19 93 ARG A CA 1
ATOM 710 C C . ARG A 1 93 ? 12.390 -0.841 -56.284 1.00 68.19 93 ARG A C 1
ATOM 712 O O . ARG A 1 93 ? 12.552 0.269 -56.782 1.00 68.19 93 ARG A O 1
ATOM 719 N N . ARG A 1 94 ? 12.505 -1.971 -56.987 1.00 69.06 94 ARG A N 1
ATOM 720 C CA . ARG A 1 94 ? 12.500 -1.987 -58.451 1.00 69.06 94 ARG A CA 1
ATOM 721 C C . ARG A 1 94 ? 11.135 -1.472 -58.895 1.00 69.06 94 ARG A C 1
ATOM 723 O O . ARG A 1 94 ? 10.143 -2.189 -58.795 1.00 69.06 94 ARG A O 1
ATOM 730 N N . THR A 1 95 ? 11.080 -0.228 -59.353 1.00 71.31 95 THR A N 1
ATOM 731 C CA . THR A 1 95 ? 9.981 0.229 -60.197 1.00 71.31 95 THR A CA 1
ATOM 732 C C . THR A 1 95 ? 10.043 -0.605 -61.468 1.00 71.31 95 THR A C 1
ATOM 734 O O . THR A 1 95 ? 11.016 -0.545 -62.219 1.00 71.31 95 THR A O 1
ATOM 737 N N . ARG A 1 96 ? 9.050 -1.475 -61.630 1.00 66.69 96 ARG A N 1
ATOM 738 C CA . ARG A 1 96 ? 8.834 -2.270 -62.833 1.00 66.69 96 ARG A CA 1
ATOM 739 C C . ARG A 1 96 ? 8.380 -1.303 -63.930 1.00 66.69 96 ARG A C 1
ATOM 741 O O . ARG A 1 96 ? 7.357 -0.651 -63.743 1.00 66.69 96 ARG A O 1
ATOM 748 N N . ASN A 1 97 ? 9.176 -1.181 -64.989 1.00 59.22 97 ASN A N 1
ATOM 749 C CA . ASN A 1 97 ? 8.710 -0.737 -66.302 1.00 59.22 97 ASN A CA 1
ATOM 750 C C . ASN A 1 97 ? 8.299 -1.988 -67.082 1.00 59.22 97 ASN A C 1
ATOM 752 O O . ASN A 1 97 ? 9.013 -3.008 -66.909 1.00 59.22 97 ASN A O 1
#

pLDDT: mean 80.97, std 17.74, range [35.69, 97.75]

Radius of gyration: 25.82 Å; chains: 1; bounding box: 46×15×91 Å

Secondary structure (DSSP, 8-state):
---------------PPPPHHHHHHHHHHHHHHHTT---------STHHHHHHHHHHHHHHHHHHHHHHHHHHHHHHHHHHHTTSS-----------